Protein AF-A0A527VMB2-F1 (afdb_monomer_lite)

pLDDT: mean 89.04, std 9.15, range [65.0, 98.19]

Radius of gyration: 17.04 Å; chains: 1; bounding box: 35×25×42 Å

Sequence (79 aa):
TEAGMDPKVSSLVYVAARAPDAGEDYTALAKTFAAPPASAGLVWSEGYGKLSEEAFLRDFAGGIPHTKARILYAVQGPI

Foldseek 3Di:
DDPPPDPPRPDDDDDPDQDDDVPDDSVVSVVVDDDQPQVVQWDDDPRWIDGDLVSQCVRPVVPDPSVVSVVCSVVDDTD

Structure (mmCIF, N/CA/C/O backbone):
data_AF-A0A527VMB2-F1
#
_entry.id   AF-A0A527VMB2-F1
#
loop_
_atom_site.group_PDB
_atom_site.id
_atom_site.type_symbol
_atom_site.label_atom_id
_atom_site.label_alt_id
_atom_site.label_comp_id
_atom_site.label_asym_id
_atom_site.label_entity_id
_atom_site.label_seq_id
_atom_site.pdbx_PDB_ins_code
_atom_site.Cartn_x
_atom_site.Cartn_y
_atom_site.Cartn_z
_atom_site.occupancy
_atom_site.B_iso_or_equiv
_atom_site.auth_seq_id
_atom_site.auth_comp_id
_atom_site.auth_asym_id
_atom_site.auth_atom_id
_atom_site.pdbx_PDB_model_num
ATOM 1 N N . THR A 1 1 ? 14.885 -12.680 -22.140 1.00 68.88 1 THR A N 1
ATOM 2 C CA . THR A 1 1 ? 13.635 -12.465 -22.898 1.00 68.88 1 THR A CA 1
ATOM 3 C C . THR A 1 1 ? 12.878 -11.357 -22.216 1.00 68.88 1 THR A C 1
ATOM 5 O O . THR A 1 1 ? 12.874 -11.321 -20.993 1.00 68.88 1 THR A O 1
ATOM 8 N N . GLU A 1 2 ? 12.321 -10.426 -22.980 1.00 71.81 2 GLU A N 1
ATOM 9 C CA . GLU A 1 2 ? 11.619 -9.267 -22.422 1.00 71.81 2 GLU A CA 1
ATOM 10 C C . GLU A 1 2 ? 10.119 -9.527 -22.271 1.00 71.81 2 GLU A C 1
ATOM 12 O O . GLU A 1 2 ? 9.554 -10.407 -22.933 1.00 71.81 2 GLU A O 1
ATOM 17 N N . ALA A 1 3 ? 9.478 -8.770 -21.379 1.00 74.62 3 ALA A N 1
ATOM 18 C CA . ALA A 1 3 ? 8.037 -8.834 -21.183 1.00 74.62 3 ALA A CA 1
ATOM 19 C C . ALA A 1 3 ? 7.309 -8.450 -22.481 1.00 74.62 3 ALA A C 1
ATOM 21 O O . ALA A 1 3 ? 7.645 -7.465 -23.128 1.00 74.62 3 ALA A O 1
ATOM 22 N N . GLY A 1 4 ? 6.302 -9.238 -22.861 1.00 79.56 4 GLY A N 1
ATOM 23 C CA . GLY A 1 4 ? 5.498 -8.993 -24.063 1.00 79.56 4 GLY A CA 1
ATOM 24 C C . GLY A 1 4 ? 5.926 -9.747 -25.321 1.00 79.56 4 GLY A C 1
ATOM 25 O O . GLY A 1 4 ? 5.209 -9.693 -26.310 1.00 79.56 4 GLY A O 1
ATOM 26 N N . MET A 1 5 ? 7.031 -10.498 -25.286 1.00 85.12 5 MET A N 1
ATOM 27 C CA . MET A 1 5 ? 7.465 -11.321 -26.427 1.00 85.12 5 MET A CA 1
ATOM 28 C C . MET A 1 5 ? 6.782 -12.701 -26.505 1.00 85.12 5 MET A C 1
ATOM 30 O O . MET A 1 5 ? 7.033 -13.454 -27.444 1.00 85.12 5 MET A O 1
ATOM 34 N N . ASP A 1 6 ? 5.942 -13.060 -25.527 1.00 89.75 6 ASP A N 1
ATOM 35 C CA . ASP A 1 6 ? 5.196 -14.323 -25.545 1.00 89.75 6 ASP A CA 1
ATOM 36 C C . ASP A 1 6 ? 3.964 -14.205 -26.469 1.00 89.75 6 ASP A C 1
ATOM 38 O O . ASP A 1 6 ? 3.205 -13.242 -26.331 1.00 89.75 6 ASP A O 1
ATOM 42 N N . PRO A 1 7 ? 3.710 -15.178 -27.369 1.00 87.19 7 PRO A N 1
ATOM 43 C CA . PRO A 1 7 ? 2.565 -15.160 -28.285 1.00 87.19 7 PRO A CA 1
ATOM 44 C C . PRO A 1 7 ? 1.191 -15.026 -27.610 1.00 87.19 7 PRO A C 1
ATOM 46 O O . PRO A 1 7 ? 0.213 -14.692 -28.275 1.00 87.19 7 PRO A O 1
ATOM 49 N N . LYS A 1 8 ? 1.087 -15.319 -26.308 1.00 90.25 8 LYS A N 1
ATOM 50 C CA . LYS A 1 8 ? -0.144 -15.183 -25.520 1.00 90.25 8 LYS A CA 1
ATOM 51 C C . LYS A 1 8 ? -0.365 -13.772 -24.969 1.00 90.25 8 LYS A C 1
ATOM 53 O O . LYS A 1 8 ? -1.414 -13.526 -24.375 1.00 90.25 8 LYS A O 1
ATOM 58 N N . VAL A 1 9 ? 0.584 -12.850 -25.126 1.00 85.75 9 VAL A N 1
ATOM 59 C CA . VAL A 1 9 ? 0.427 -11.462 -24.675 1.00 85.75 9 VAL A CA 1
ATOM 60 C C . VAL A 1 9 ? -0.301 -10.652 -25.745 1.00 85.75 9 VAL A C 1
ATOM 62 O O . VAL A 1 9 ? 0.217 -10.434 -26.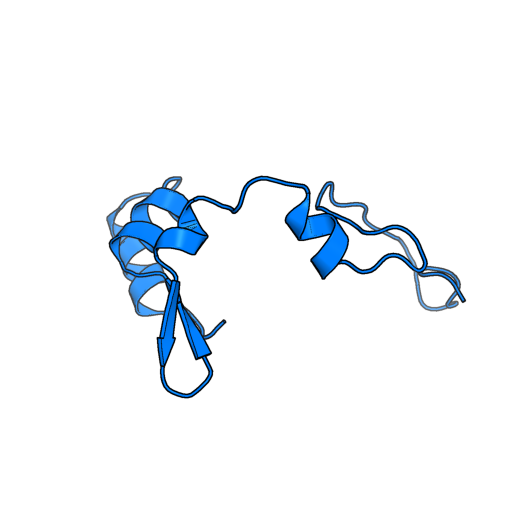833 1.00 85.75 9 VAL A O 1
ATOM 65 N N . SER A 1 10 ? -1.502 -10.164 -25.426 1.00 87.88 10 SER A N 1
ATOM 66 C CA . SER A 1 10 ? -2.285 -9.299 -26.322 1.00 87.88 10 SER A CA 1
ATOM 67 C C . SER A 1 10 ? -1.962 -7.809 -26.177 1.00 87.88 10 SER A C 1
ATOM 69 O O . SER A 1 10 ? -2.248 -7.029 -27.081 1.00 87.88 10 SER A O 1
ATOM 71 N N . SER A 1 11 ? -1.428 -7.394 -25.024 1.00 82.38 11 SER A N 1
ATOM 72 C CA . SER A 1 11 ? -1.194 -5.985 -24.688 1.00 82.38 11 SER A CA 1
ATOM 73 C C . SER A 1 11 ? -0.340 -5.832 -23.427 1.00 82.38 11 SER A C 1
ATOM 75 O O . SER A 1 11 ? -0.425 -6.657 -22.517 1.00 82.38 11 SER A O 1
ATOM 77 N N . LEU A 1 1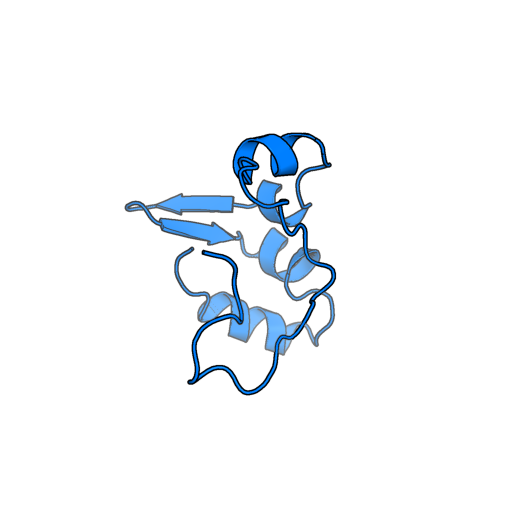2 ? 0.419 -4.735 -23.350 1.00 81.19 12 LEU A N 1
ATOM 78 C CA . LEU A 1 12 ? 1.150 -4.301 -22.157 1.00 81.19 12 LEU A CA 1
ATOM 79 C C . LEU A 1 12 ? 0.515 -3.026 -21.596 1.00 81.19 12 LEU A C 1
ATOM 81 O O . LEU A 1 12 ? 0.137 -2.132 -22.352 1.00 81.19 12 LEU A O 1
ATOM 85 N N . VAL A 1 13 ? 0.418 -2.936 -20.271 1.00 77.38 13 VAL A N 1
ATOM 86 C CA . VAL A 1 13 ? -0.003 -1.718 -19.572 1.00 77.38 13 VAL A CA 1
ATOM 87 C C . VAL A 1 13 ? 1.204 -1.155 -18.841 1.00 77.38 13 VAL A C 1
ATOM 89 O O . VAL A 1 13 ? 1.784 -1.831 -17.993 1.00 77.38 13 VAL A O 1
ATOM 92 N N . TYR A 1 14 ? 1.548 0.094 -19.144 1.00 65.06 14 TYR A N 1
ATOM 93 C CA . TYR A 1 14 ? 2.518 0.853 -18.367 1.00 65.06 14 TYR A CA 1
ATOM 94 C C . TYR A 1 14 ? 1.789 1.658 -17.300 1.00 65.06 14 TYR A C 1
ATOM 96 O O . TYR A 1 14 ? 1.070 2.613 -17.589 1.00 65.06 14 TYR A O 1
ATOM 104 N N . VAL A 1 15 ? 1.983 1.256 -16.050 1.00 70.94 15 VAL A N 1
ATOM 105 C CA . VAL A 1 15 ? 1.638 2.071 -14.888 1.00 70.94 15 VAL A CA 1
ATOM 106 C C . VAL A 1 15 ? 2.889 2.866 -14.534 1.00 70.94 15 VAL A C 1
ATOM 108 O O . VAL A 1 15 ? 3.964 2.276 -14.449 1.00 70.94 15 VAL A O 1
ATOM 111 N N . ALA A 1 16 ? 2.767 4.176 -14.296 1.00 65.00 16 ALA A N 1
ATOM 112 C CA . ALA A 1 16 ? 3.851 5.020 -13.774 1.00 65.00 16 ALA A CA 1
ATOM 113 C C . ALA A 1 16 ? 4.154 4.703 -12.292 1.00 65.00 16 ALA A C 1
ATOM 115 O O . ALA A 1 16 ? 4.169 5.573 -11.424 1.00 65.00 16 ALA A O 1
ATOM 116 N N . ALA A 1 17 ? 4.324 3.421 -11.987 1.00 66.62 17 ALA A N 1
ATOM 117 C CA . ALA A 1 17 ? 4.931 2.943 -10.765 1.00 66.62 17 ALA A CA 1
ATOM 118 C C . ALA A 1 17 ? 6.455 3.048 -10.911 1.00 66.62 17 ALA A C 1
ATOM 120 O O . ALA A 1 17 ? 6.973 3.256 -12.008 1.00 66.62 17 ALA A O 1
ATOM 121 N N . ARG A 1 18 ? 7.188 2.886 -9.806 1.00 70.62 18 ARG A N 1
ATOM 122 C CA . ARG A 1 18 ? 8.643 2.693 -9.855 1.00 70.62 18 ARG A CA 1
ATOM 123 C C . ARG A 1 18 ? 8.913 1.355 -10.552 1.00 70.62 18 ARG A C 1
ATOM 125 O O . ARG A 1 18 ? 8.962 0.322 -9.898 1.00 70.62 18 ARG A O 1
ATOM 132 N N . ALA A 1 19 ? 8.970 1.363 -11.875 1.00 73.75 19 ALA A N 1
ATOM 133 C CA . ALA A 1 19 ? 9.310 0.204 -12.676 1.00 73.75 19 ALA A CA 1
ATOM 134 C C . ALA A 1 19 ? 10.829 0.237 -12.884 1.00 73.75 19 ALA A C 1
ATOM 136 O O . ALA A 1 19 ? 11.310 1.210 -13.463 1.00 73.75 19 ALA A O 1
ATOM 137 N N . PRO A 1 20 ? 11.578 -0.747 -12.362 1.00 73.81 20 PRO A N 1
ATOM 138 C CA . PRO A 1 20 ? 13.005 -0.834 -12.622 1.00 73.81 20 PRO A CA 1
ATOM 139 C C . PRO A 1 20 ? 13.233 -1.196 -14.093 1.00 73.81 20 PRO A C 1
ATOM 141 O O . PRO A 1 20 ? 12.426 -1.920 -14.689 1.00 73.81 20 PRO A O 1
ATOM 144 N N . ASP A 1 21 ? 14.332 -0.716 -14.666 1.00 80.19 21 ASP A N 1
ATOM 145 C CA . ASP A 1 21 ? 14.748 -1.128 -16.006 1.00 80.19 21 ASP A CA 1
ATOM 146 C C . ASP A 1 21 ? 15.174 -2.608 -16.029 1.00 80.19 21 ASP A C 1
ATOM 148 O O . ASP A 1 21 ? 15.412 -3.252 -15.000 1.00 80.19 21 ASP A O 1
ATOM 152 N N . ALA A 1 22 ? 15.280 -3.184 -17.230 1.00 78.69 22 ALA A N 1
ATOM 153 C CA . ALA A 1 22 ? 15.725 -4.564 -17.389 1.00 78.69 22 ALA A CA 1
ATOM 154 C C . ALA A 1 22 ? 17.121 -4.772 -16.768 1.00 78.69 22 ALA A C 1
ATOM 156 O O . ALA A 1 22 ? 18.110 -4.188 -17.207 1.00 78.69 22 ALA A O 1
ATOM 157 N N . GLY A 1 23 ? 17.198 -5.646 -15.761 1.00 80.38 23 GLY A N 1
ATOM 158 C CA . GLY A 1 23 ? 18.439 -5.945 -15.039 1.00 80.38 23 GLY A CA 1
ATOM 159 C C . GLY A 1 23 ? 18.724 -5.041 -13.834 1.00 80.38 23 GLY A C 1
ATOM 160 O O . GLY A 1 23 ? 19.754 -5.226 -13.189 1.00 80.38 23 GLY A O 1
ATOM 161 N N . GLU A 1 24 ? 17.835 -4.105 -13.499 1.00 82.00 24 GLU A N 1
ATOM 162 C CA . GLU A 1 24 ? 17.970 -3.254 -12.318 1.00 82.00 24 GLU A CA 1
ATOM 163 C C . GLU A 1 24 ? 17.381 -3.912 -11.056 1.00 82.00 24 GLU A C 1
ATOM 165 O O . GLU A 1 24 ? 16.334 -4.565 -11.080 1.00 82.00 24 GLU A O 1
ATOM 170 N N . ASP A 1 25 ? 18.059 -3.723 -9.920 1.00 86.75 25 ASP A N 1
ATOM 171 C CA . ASP A 1 25 ? 17.557 -4.161 -8.621 1.00 86.75 25 ASP A CA 1
ATOM 172 C C . ASP A 1 25 ? 16.508 -3.172 -8.095 1.00 86.75 25 ASP A C 1
ATOM 174 O O . ASP A 1 25 ? 16.812 -2.036 -7.719 1.00 86.75 25 ASP A O 1
ATOM 178 N N . TYR A 1 26 ? 15.258 -3.630 -8.022 1.00 84.50 26 TYR A N 1
ATOM 179 C CA . TYR A 1 26 ? 14.138 -2.825 -7.533 1.00 84.50 26 TYR A CA 1
ATOM 180 C C . TYR A 1 26 ? 14.375 -2.252 -6.128 1.00 84.50 26 TYR A C 1
ATOM 182 O O . TYR A 1 26 ? 13.983 -1.121 -5.844 1.00 84.50 26 TYR A O 1
ATOM 190 N N . THR A 1 27 ? 15.011 -3.014 -5.233 1.00 84.44 27 THR A N 1
ATOM 191 C CA . THR A 1 27 ? 15.222 -2.590 -3.842 1.00 84.44 27 THR A CA 1
ATOM 192 C C . THR A 1 27 ? 16.249 -1.462 -3.765 1.00 84.44 27 THR A C 1
ATOM 194 O O . THR A 1 27 ? 16.073 -0.515 -2.996 1.00 84.44 27 THR A O 1
ATOM 197 N N . ALA A 1 28 ? 17.312 -1.537 -4.562 1.00 87.81 28 ALA A N 1
ATOM 198 C CA . ALA A 1 28 ? 18.316 -0.497 -4.708 1.00 87.81 28 ALA A CA 1
ATOM 199 C C . ALA A 1 28 ? 17.707 0.769 -5.320 1.00 87.81 28 ALA A C 1
ATOM 201 O O . ALA A 1 28 ? 17.877 1.846 -4.747 1.00 87.81 28 ALA A O 1
ATOM 202 N N . LEU A 1 29 ? 16.923 0.639 -6.396 1.00 86.25 29 LEU A N 1
ATOM 203 C CA . LEU A 1 29 ? 16.201 1.762 -7.000 1.00 86.25 29 LEU A CA 1
ATOM 204 C C . LEU A 1 29 ? 15.253 2.418 -5.989 1.00 86.25 29 LEU A C 1
ATOM 206 O O . LEU A 1 29 ? 15.277 3.635 -5.802 1.00 86.25 29 LEU A O 1
ATOM 210 N N . ALA A 1 30 ? 14.445 1.625 -5.281 1.00 86.38 30 ALA A N 1
ATOM 211 C CA . ALA A 1 30 ? 13.474 2.123 -4.311 1.00 86.38 30 ALA A CA 1
ATOM 212 C C . ALA A 1 30 ? 14.120 2.946 -3.183 1.00 86.38 30 ALA A C 1
ATOM 214 O O . ALA A 1 30 ? 13.510 3.917 -2.731 1.00 86.38 30 ALA A O 1
ATOM 215 N N . LYS A 1 31 ? 15.352 2.606 -2.771 1.00 87.56 31 LYS A N 1
ATOM 216 C CA . LYS A 1 31 ? 16.128 3.335 -1.748 1.00 87.56 31 LYS A CA 1
ATOM 217 C C . LYS A 1 31 ? 16.586 4.728 -2.186 1.00 87.56 31 LYS A C 1
ATOM 219 O O . LYS A 1 31 ? 16.968 5.518 -1.328 1.00 87.56 31 LYS A O 1
ATOM 224 N N . THR A 1 32 ? 16.554 5.046 -3.480 1.00 90.19 32 THR A N 1
ATOM 225 C CA . THR A 1 32 ? 16.918 6.384 -3.984 1.00 90.19 32 THR A CA 1
ATOM 226 C C . THR A 1 32 ? 15.797 7.414 -3.813 1.00 90.19 32 THR A C 1
ATOM 228 O O . THR A 1 32 ? 16.023 8.614 -3.960 1.00 90.19 32 THR A O 1
ATOM 231 N N . PHE A 1 33 ? 14.592 6.965 -3.455 1.00 86.44 33 PHE A N 1
ATOM 232 C CA . PHE A 1 33 ? 13.428 7.814 -3.236 1.00 86.44 33 PHE A CA 1
ATOM 233 C C . PHE A 1 33 ? 13.038 7.863 -1.760 1.00 86.44 33 PHE A C 1
ATOM 235 O O . PHE A 1 33 ? 13.314 6.945 -0.988 1.00 86.44 33 PHE A O 1
ATOM 242 N N . ALA A 1 34 ? 12.298 8.908 -1.383 1.00 90.62 34 ALA A N 1
ATOM 243 C CA . ALA A 1 34 ? 11.689 8.977 -0.063 1.00 90.62 34 ALA A CA 1
ATOM 244 C C . ALA A 1 34 ? 10.780 7.761 0.190 1.00 90.62 34 ALA A C 1
ATOM 246 O O . ALA A 1 34 ? 10.035 7.309 -0.698 1.00 90.62 34 ALA A O 1
ATOM 247 N N . ALA A 1 35 ? 10.849 7.252 1.421 1.00 89.56 35 ALA A N 1
ATOM 248 C CA . ALA A 1 35 ? 9.954 6.212 1.894 1.00 89.56 35 ALA A CA 1
ATOM 249 C C . ALA A 1 35 ? 8.502 6.729 1.876 1.00 89.56 35 ALA A C 1
ATOM 251 O O . ALA A 1 35 ? 8.265 7.888 2.236 1.00 89.56 35 ALA A O 1
ATOM 252 N N . PRO A 1 36 ? 7.522 5.901 1.474 1.00 88.44 36 PRO A N 1
ATOM 253 C CA . PRO A 1 36 ? 6.115 6.261 1.589 1.00 88.44 36 PRO A CA 1
ATOM 254 C C . PRO A 1 36 ? 5.748 6.584 3.050 1.00 88.44 36 PRO A C 1
ATOM 256 O O . PRO A 1 36 ? 6.145 5.828 3.938 1.00 88.44 36 PRO A O 1
ATOM 259 N N . PRO A 1 37 ? 4.955 7.637 3.331 1.00 92.56 37 PRO A N 1
ATOM 260 C CA . PRO A 1 37 ? 4.564 7.992 4.700 1.00 92.56 37 PRO A CA 1
ATOM 261 C C . PRO A 1 37 ? 3.924 6.837 5.483 1.00 92.56 37 PRO A C 1
ATOM 263 O O . PRO A 1 37 ? 4.260 6.622 6.646 1.00 92.56 37 PRO A O 1
ATOM 266 N N . ALA A 1 38 ? 3.093 6.026 4.815 1.00 93.44 38 ALA A N 1
ATOM 267 C CA . ALA A 1 38 ? 2.447 4.854 5.408 1.00 93.44 38 ALA A CA 1
ATOM 268 C C . ALA A 1 38 ? 3.450 3.846 5.998 1.00 93.44 38 ALA A C 1
ATOM 270 O O . ALA A 1 38 ? 3.154 3.189 6.995 1.00 93.44 38 ALA A O 1
ATOM 271 N N . SER A 1 39 ? 4.656 3.740 5.424 1.00 92.06 39 SER A N 1
ATOM 272 C CA . SER A 1 39 ? 5.688 2.806 5.888 1.00 92.06 39 SER A CA 1
ATOM 273 C C . SER A 1 39 ? 6.154 3.094 7.318 1.00 92.06 39 SER A C 1
ATOM 275 O O . SER A 1 39 ? 6.627 2.177 7.984 1.00 92.06 39 SER A O 1
ATOM 277 N N . ALA A 1 40 ? 5.980 4.321 7.825 1.00 94.88 40 ALA A N 1
ATOM 278 C CA . ALA A 1 40 ? 6.286 4.662 9.215 1.00 94.88 40 ALA A CA 1
ATOM 279 C C . ALA A 1 40 ? 5.364 3.956 10.229 1.00 94.88 40 ALA A C 1
ATOM 281 O O . ALA A 1 40 ? 5.739 3.798 11.387 1.00 94.88 40 ALA A O 1
ATOM 282 N N . GLY A 1 41 ? 4.171 3.524 9.806 1.00 95.81 41 GLY A N 1
ATOM 283 C CA . GLY A 1 41 ? 3.225 2.777 10.636 1.00 95.81 41 GLY A CA 1
ATOM 284 C C . GLY A 1 41 ? 3.211 1.274 10.375 1.00 95.81 41 GLY A C 1
ATOM 285 O O . GLY A 1 41 ? 2.263 0.614 10.793 1.00 95.81 41 GLY A O 1
ATOM 286 N N . LEU A 1 42 ? 4.200 0.728 9.663 1.00 96.19 42 LEU A N 1
ATOM 287 C CA . LEU A 1 42 ? 4.276 -0.706 9.396 1.00 96.19 42 LEU A CA 1
ATOM 288 C C . LEU A 1 42 ? 4.666 -1.473 10.669 1.00 96.19 42 LEU A C 1
ATOM 290 O O . LEU A 1 42 ? 5.706 -1.220 11.274 1.00 96.19 42 LEU A O 1
ATOM 294 N N . VAL A 1 43 ? 3.836 -2.438 11.054 1.00 95.88 43 VAL A N 1
ATOM 295 C CA . VAL A 1 43 ? 4.015 -3.299 12.225 1.00 95.88 43 VAL A CA 1
ATOM 296 C C . VAL A 1 43 ? 4.132 -4.745 11.763 1.00 95.88 43 VAL A C 1
ATOM 298 O O . VAL A 1 43 ? 3.301 -5.217 10.989 1.00 95.88 43 VAL A O 1
ATOM 301 N N . TRP A 1 44 ? 5.141 -5.454 12.267 1.00 95.88 44 TRP A N 1
ATOM 302 C CA . TRP A 1 44 ? 5.401 -6.852 11.929 1.00 95.88 44 TRP A CA 1
ATOM 303 C C . TRP A 1 44 ? 4.936 -7.793 13.037 1.00 95.88 44 TRP A C 1
ATOM 305 O O . TRP A 1 44 ? 5.172 -7.543 14.220 1.00 95.88 44 TRP A O 1
ATOM 315 N N . SER A 1 45 ? 4.291 -8.891 12.656 1.00 93.38 45 SER A N 1
ATOM 316 C CA . SER A 1 45 ? 3.888 -9.970 13.558 1.00 93.38 45 SER A CA 1
ATOM 317 C C . SER A 1 45 ? 3.809 -11.278 12.778 1.00 93.38 45 SER A C 1
ATOM 319 O O . SER A 1 45 ? 3.295 -11.297 11.665 1.00 93.38 45 SER A O 1
ATOM 321 N N . GLU A 1 46 ? 4.359 -12.357 13.338 1.00 92.31 46 GLU A N 1
ATOM 322 C CA . GLU A 1 46 ? 4.301 -13.706 12.746 1.00 92.31 46 GLU A CA 1
ATOM 323 C C . GLU A 1 46 ? 4.789 -13.788 11.283 1.00 92.31 46 GLU A C 1
ATOM 325 O O . GLU A 1 46 ? 4.313 -14.599 10.497 1.00 92.31 46 GLU A O 1
ATOM 330 N N . GLY A 1 47 ? 5.763 -12.949 10.911 1.00 93.81 47 GLY A N 1
ATOM 331 C CA . GLY A 1 47 ? 6.331 -12.911 9.558 1.00 93.81 47 GLY A CA 1
ATOM 332 C C . GLY A 1 47 ? 5.559 -12.054 8.552 1.00 93.81 47 GLY A C 1
ATOM 333 O O . GLY A 1 47 ? 6.010 -11.935 7.418 1.00 93.81 47 GLY A O 1
ATOM 334 N N . TYR A 1 48 ? 4.464 -11.416 8.968 1.00 94.19 48 TYR A N 1
ATOM 335 C CA . TYR A 1 48 ? 3.637 -10.562 8.118 1.00 94.19 48 TYR A CA 1
ATOM 336 C C . TYR A 1 48 ? 3.633 -9.112 8.587 1.00 94.19 48 TYR A C 1
ATOM 338 O O . TYR A 1 48 ? 3.713 -8.822 9.787 1.00 94.19 48 TYR A O 1
ATOM 346 N N . GLY A 1 49 ? 3.517 -8.199 7.627 1.00 95.12 49 GLY A N 1
ATOM 347 C CA . GLY A 1 49 ? 3.362 -6.774 7.871 1.00 95.12 49 GLY A CA 1
ATOM 348 C C . GLY A 1 49 ? 1.892 -6.360 7.894 1.00 95.12 49 GLY A C 1
ATOM 349 O O . GLY A 1 49 ? 1.058 -6.897 7.169 1.00 95.12 49 GLY A O 1
ATOM 350 N N . LYS A 1 50 ? 1.568 -5.354 8.703 1.00 96.19 50 LYS A N 1
ATOM 351 C CA . LYS A 1 50 ? 0.307 -4.607 8.619 1.00 96.19 50 LYS A CA 1
ATOM 352 C C . LYS A 1 50 ? 0.536 -3.144 8.965 1.00 96.19 50 LYS A C 1
ATOM 354 O O . LYS A 1 50 ? 1.379 -2.830 9.801 1.00 96.19 50 LYS A O 1
ATOM 359 N N . LEU A 1 51 ? -0.227 -2.241 8.366 1.00 97.38 51 LEU A N 1
ATOM 360 C CA . LEU A 1 51 ? -0.253 -0.843 8.788 1.00 97.38 51 LEU A CA 1
ATOM 361 C C . LEU A 1 51 ? -1.002 -0.714 10.119 1.00 97.38 51 LEU A C 1
ATOM 363 O O . LEU A 1 51 ? -2.024 -1.376 10.322 1.00 97.38 51 LEU A O 1
ATOM 367 N N . SER A 1 52 ? -0.516 0.154 11.007 1.00 97.06 52 SER A N 1
ATOM 368 C CA . SER A 1 52 ? -1.267 0.631 12.171 1.00 97.06 52 SER A CA 1
ATOM 369 C C . SER A 1 52 ? -2.566 1.320 11.736 1.00 97.06 52 SER A C 1
ATOM 371 O O . SER A 1 52 ? -2.661 1.805 10.608 1.00 97.06 52 SER A O 1
ATOM 373 N N . GLU A 1 53 ? -3.568 1.397 12.621 1.00 96.81 53 GLU A N 1
ATOM 374 C CA . GLU A 1 53 ? -4.842 2.062 12.294 1.00 96.81 53 GLU A CA 1
ATOM 375 C C . GLU A 1 53 ? -4.614 3.510 11.841 1.00 96.81 53 GLU A C 1
ATOM 377 O O . GLU A 1 53 ? -5.160 3.926 10.826 1.00 96.81 53 GLU A O 1
ATOM 382 N N . GLU A 1 54 ? -3.740 4.258 12.521 1.00 97.56 54 GLU A N 1
ATOM 383 C CA . GLU A 1 54 ? -3.424 5.639 12.144 1.00 97.56 54 GLU A CA 1
ATOM 384 C C . GLU A 1 54 ? -2.835 5.734 10.729 1.00 97.56 54 GLU A C 1
ATOM 386 O O . GLU A 1 54 ? -3.340 6.499 9.905 1.00 97.56 54 GLU A O 1
ATOM 391 N N . ALA A 1 55 ? -1.805 4.939 10.420 1.00 97.38 55 ALA A N 1
ATOM 392 C CA . ALA A 1 55 ? -1.168 4.965 9.105 1.00 97.38 55 ALA A CA 1
ATOM 393 C C . ALA A 1 55 ? -2.111 4.459 8.007 1.00 97.38 55 ALA A C 1
ATOM 395 O O . ALA A 1 55 ? -2.138 5.009 6.908 1.00 97.38 55 ALA A O 1
ATOM 396 N N . PHE A 1 56 ? -2.938 3.455 8.302 1.00 97.38 56 PHE A N 1
ATOM 397 C CA . PHE A 1 56 ? -3.934 2.969 7.358 1.00 97.38 56 PHE A CA 1
ATOM 398 C C . PHE A 1 56 ? -4.978 4.049 7.051 1.00 97.38 56 PHE A C 1
ATOM 400 O O . PHE A 1 56 ? -5.261 4.325 5.888 1.00 97.38 56 PHE A O 1
ATOM 407 N N . LEU A 1 57 ? -5.543 4.693 8.074 1.00 97.50 57 LEU A N 1
ATOM 408 C CA . LEU A 1 57 ? -6.593 5.695 7.890 1.00 97.50 57 LEU A CA 1
ATOM 409 C C . LEU A 1 57 ? -6.067 6.982 7.248 1.00 97.50 57 LEU A C 1
ATOM 411 O O . LEU A 1 57 ? -6.754 7.555 6.406 1.00 97.50 57 LEU A O 1
ATOM 415 N N . ARG A 1 58 ? -4.865 7.430 7.623 1.00 97.25 58 ARG A N 1
ATOM 416 C CA . ARG A 1 58 ? -4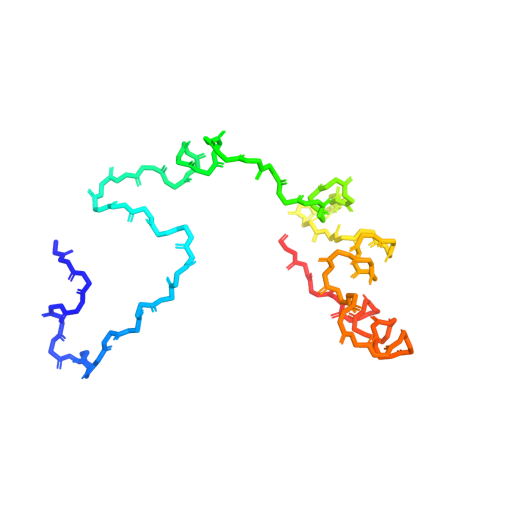.277 8.676 7.120 1.00 97.25 58 ARG A CA 1
ATOM 417 C C . ARG A 1 58 ? -3.619 8.501 5.754 1.00 97.25 58 ARG A C 1
ATOM 419 O O . ARG A 1 58 ? -3.901 9.273 4.843 1.00 97.25 58 ARG A O 1
ATOM 426 N N . ASP A 1 59 ? -2.760 7.492 5.615 1.00 96.38 59 ASP A N 1
ATOM 427 C CA . ASP A 1 59 ? -1.799 7.414 4.510 1.00 96.38 59 ASP A CA 1
ATOM 428 C C . ASP A 1 59 ? -2.192 6.389 3.430 1.00 96.38 59 ASP A C 1
ATOM 430 O O . ASP A 1 59 ? -1.706 6.483 2.305 1.00 96.38 59 ASP A O 1
ATOM 434 N N . PHE A 1 60 ? -3.085 5.435 3.733 1.00 95.31 60 PHE A N 1
ATOM 435 C CA . PHE A 1 60 ? -3.577 4.441 2.764 1.00 95.31 60 PHE A CA 1
ATOM 436 C C . PHE A 1 60 ? -5.022 4.712 2.311 1.00 95.31 60 PHE A C 1
ATOM 438 O O . PHE A 1 60 ? -5.319 4.708 1.119 1.00 95.31 60 PHE A O 1
ATOM 445 N N . ALA A 1 61 ? -5.926 4.982 3.255 1.00 97.06 61 ALA A N 1
ATOM 446 C CA . ALA A 1 61 ? -7.363 5.141 3.027 1.00 97.06 61 ALA A CA 1
ATOM 447 C C . ALA A 1 61 ? -7.878 6.570 3.290 1.00 97.06 61 ALA A C 1
ATOM 449 O O . ALA A 1 61 ? -9.082 6.769 3.455 1.00 97.06 61 ALA A O 1
ATOM 450 N N . GLY A 1 62 ? -7.004 7.581 3.280 1.00 95.25 62 GLY A N 1
ATOM 451 C CA . GLY A 1 62 ? -7.381 8.975 3.565 1.00 95.25 62 GLY A CA 1
ATOM 452 C C . GLY A 1 62 ? -8.342 9.610 2.547 1.00 95.25 62 GLY A C 1
ATOM 453 O O . GLY A 1 62 ? -8.956 10.634 2.829 1.00 95.25 62 GLY A O 1
ATOM 454 N N . GLY A 1 63 ? -8.504 9.002 1.367 1.00 95.81 63 GLY A N 1
ATOM 455 C CA . GLY A 1 63 ? -9.356 9.510 0.284 1.00 95.81 63 GLY A CA 1
ATOM 456 C C . GLY A 1 63 ? -10.822 9.061 0.321 1.00 95.81 63 GLY A C 1
ATOM 457 O O . GLY A 1 63 ? -11.569 9.377 -0.603 1.00 95.81 63 GLY A O 1
ATOM 458 N N . ILE A 1 64 ? -11.249 8.293 1.329 1.00 97.62 64 ILE A N 1
ATOM 459 C CA . ILE A 1 64 ? -12.614 7.744 1.416 1.00 97.62 64 ILE A CA 1
ATOM 460 C C . ILE A 1 64 ? -13.276 8.096 2.758 1.00 97.62 64 ILE A C 1
ATOM 462 O O . ILE A 1 64 ? -12.581 8.449 3.709 1.00 97.62 64 ILE A O 1
ATOM 466 N N . PRO A 1 65 ? -14.616 7.978 2.890 1.00 98.19 65 PRO A N 1
ATOM 467 C CA . PRO A 1 65 ? -15.287 8.246 4.158 1.00 98.19 65 PRO A CA 1
ATOM 468 C C . PRO A 1 65 ? -14.701 7.426 5.309 1.00 98.19 65 PRO A C 1
ATOM 470 O O . PRO A 1 65 ? -14.519 6.213 5.184 1.00 98.19 65 PRO A O 1
ATOM 473 N N . HIS A 1 66 ? -14.480 8.075 6.451 1.00 96.94 66 HIS A N 1
ATOM 474 C CA . HIS A 1 66 ? -13.798 7.491 7.609 1.00 96.94 66 HIS A CA 1
ATOM 475 C C . HIS A 1 66 ? -14.399 6.149 8.063 1.00 96.94 66 HIS A C 1
ATOM 477 O O . HIS A 1 66 ? -13.678 5.190 8.326 1.00 96.94 66 HIS A O 1
ATOM 483 N N . THR A 1 67 ? -15.730 6.029 8.073 1.00 97.88 67 THR A N 1
ATOM 484 C CA . THR A 1 67 ? -16.418 4.768 8.401 1.00 97.88 67 THR A CA 1
ATOM 485 C C . THR A 1 67 ? -16.023 3.630 7.457 1.00 97.88 67 THR A C 1
ATOM 487 O O . THR A 1 67 ? -15.793 2.511 7.906 1.00 97.88 67 THR A O 1
ATOM 490 N N . LYS A 1 68 ? -15.888 3.910 6.155 1.00 98.00 68 LYS A N 1
ATOM 491 C CA . LYS A 1 68 ? -15.456 2.924 5.157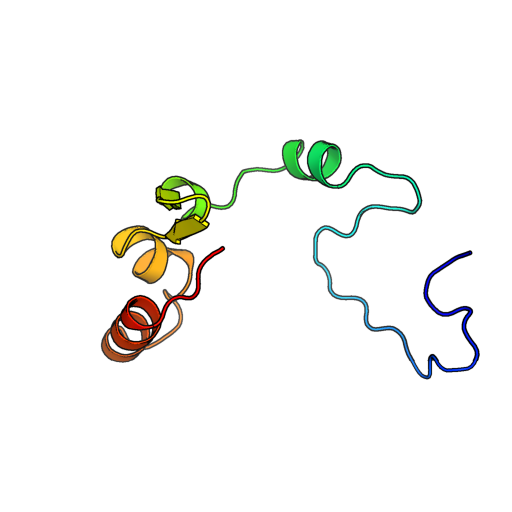 1.00 98.00 68 LYS A CA 1
ATOM 492 C C . LYS A 1 68 ? -13.979 2.568 5.334 1.00 98.00 68 LYS A C 1
ATOM 494 O O . LYS A 1 68 ? -13.637 1.393 5.259 1.00 98.00 68 LYS A O 1
ATOM 499 N N . ALA A 1 69 ? -13.126 3.552 5.617 1.00 98.12 69 ALA A N 1
ATOM 500 C CA . ALA A 1 69 ? -11.707 3.328 5.886 1.00 98.12 69 ALA A CA 1
ATOM 501 C C . ALA A 1 69 ? -11.487 2.406 7.097 1.00 98.12 69 ALA A C 1
ATOM 503 O O . ALA A 1 69 ? -10.687 1.479 7.016 1.00 98.12 69 ALA A O 1
ATOM 504 N N . ARG A 1 70 ? -12.266 2.575 8.174 1.00 98.00 70 ARG A N 1
ATOM 505 C CA . ARG A 1 70 ? -12.217 1.682 9.346 1.00 98.00 70 ARG A CA 1
ATOM 506 C C . ARG A 1 70 ? -12.666 0.256 9.040 1.00 98.00 70 ARG A C 1
ATOM 508 O O . ARG A 1 70 ? -12.062 -0.686 9.542 1.00 98.00 70 ARG A O 1
ATOM 515 N N . ILE A 1 71 ? -13.690 0.088 8.199 1.00 97.94 71 ILE A N 1
ATOM 516 C CA . ILE A 1 71 ? -14.108 -1.244 7.736 1.00 97.94 71 ILE A CA 1
ATOM 517 C C . ILE A 1 71 ? -12.971 -1.908 6.952 1.00 97.94 71 ILE A C 1
ATOM 519 O O . ILE A 1 71 ? -12.663 -3.065 7.209 1.00 97.94 71 ILE A O 1
ATOM 523 N N . LEU A 1 72 ? -12.316 -1.177 6.042 1.00 97.69 72 LEU A N 1
ATOM 524 C CA . LEU A 1 72 ? -11.181 -1.699 5.273 1.00 97.69 72 LEU A CA 1
ATOM 525 C C . LEU A 1 72 ? -9.971 -2.023 6.154 1.00 97.69 72 LEU A C 1
ATOM 527 O O . LEU A 1 72 ? -9.329 -3.043 5.932 1.00 97.69 72 LEU A O 1
ATOM 531 N N . TYR A 1 73 ? -9.692 -1.206 7.172 1.00 97.38 73 TYR A N 1
ATOM 532 C CA . TYR A 1 73 ? -8.644 -1.493 8.151 1.00 97.38 73 TYR A CA 1
ATOM 533 C C . TYR A 1 73 ? -8.911 -2.811 8.892 1.00 97.38 73 TYR A C 1
ATOM 535 O O . TYR A 1 73 ? -8.005 -3.630 9.037 1.00 97.38 73 TYR A O 1
ATOM 543 N N . ALA A 1 74 ? -10.160 -3.049 9.308 1.00 97.12 74 ALA A N 1
ATOM 544 C CA . ALA A 1 74 ? -10.549 -4.266 10.020 1.00 97.12 74 ALA A CA 1
ATOM 545 C C . ALA A 1 74 ? -10.362 -5.549 9.188 1.00 97.12 74 ALA A C 1
ATOM 547 O O . ALA A 1 74 ? -10.219 -6.626 9.762 1.00 97.12 74 ALA A O 1
ATOM 548 N N . VAL A 1 75 ? -10.351 -5.436 7.856 1.00 96.12 75 VAL A N 1
ATOM 549 C CA . VAL A 1 75 ? -10.145 -6.555 6.921 1.00 96.12 75 VAL A CA 1
ATOM 550 C C . VAL A 1 75 ? -8.820 -6.458 6.160 1.00 96.12 75 VAL A C 1
ATOM 552 O O . VAL A 1 75 ? -8.666 -7.085 5.113 1.00 96.12 75 VAL A O 1
ATOM 555 N N . GLN A 1 76 ? -7.863 -5.669 6.658 1.00 95.69 76 GLN A N 1
ATOM 556 C CA . GLN A 1 76 ? -6.537 -5.548 6.056 1.00 95.69 76 GLN A CA 1
ATOM 557 C C . GLN A 1 76 ? -5.877 -6.930 5.942 1.00 95.69 76 GLN A C 1
ATOM 559 O O . GLN A 1 76 ? -5.746 -7.653 6.930 1.00 95.69 76 GLN A O 1
ATO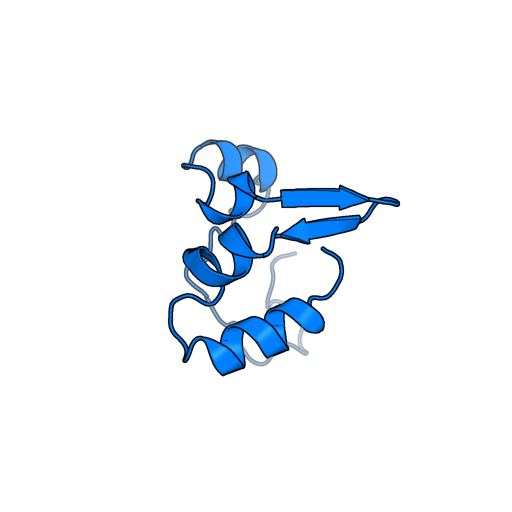M 564 N N . GLY A 1 77 ? -5.449 -7.276 4.727 1.00 92.31 77 GLY A N 1
ATOM 565 C CA . GLY A 1 77 ? -4.678 -8.488 4.477 1.00 92.31 77 GLY A CA 1
ATOM 566 C C . GLY A 1 77 ? -3.231 -8.355 4.966 1.00 92.31 77 GLY A C 1
ATOM 567 O O . GLY A 1 77 ? -2.719 -7.235 5.043 1.00 92.31 77 GLY A O 1
ATOM 568 N N . PRO A 1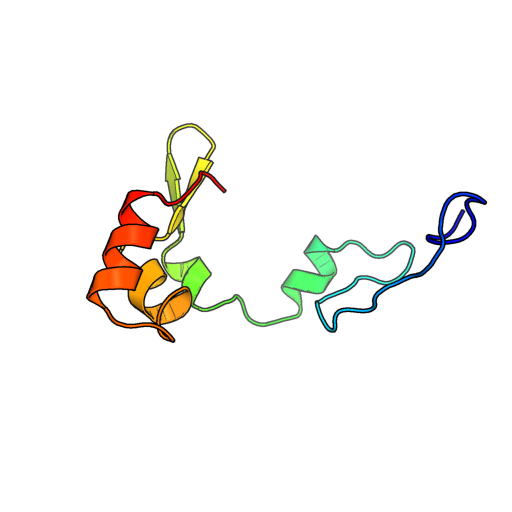 78 ? -2.569 -9.478 5.287 1.00 91.31 78 PRO A N 1
ATOM 569 C CA . PRO A 1 78 ? -1.142 -9.475 5.578 1.00 91.31 78 PRO A CA 1
ATOM 570 C C . PRO A 1 78 ? -0.338 -9.005 4.355 1.00 91.31 78 PRO A C 1
ATOM 572 O O . PRO A 1 78 ? -0.654 -9.384 3.225 1.00 91.31 78 PRO A O 1
ATOM 575 N N . ILE A 1 79 ? 0.682 -8.180 4.604 1.00 86.44 79 ILE A N 1
ATOM 576 C CA . ILE A 1 79 ? 1.689 -7.728 3.629 1.00 86.44 79 ILE A CA 1
ATOM 577 C C . ILE A 1 79 ? 2.904 -8.649 3.699 1.00 86.44 79 ILE A C 1
ATOM 579 O O . ILE A 1 79 ? 3.329 -8.957 4.841 1.00 86.44 79 ILE A O 1
#

Secondary structure (DSSP, 8-state):
--TT-STT--------S--PPTT--HHHHHTTSPPPGGGGGEEEETTEEEE-HHHIIIIISTTS-HHHHHHHHHTPPP-